Protein AF-A0A6J2Y2T0-F1 (afdb_monomer_lite)

Radius of gyration: 27.11 Å; chains: 1; bounding box: 56×41×99 Å

InterPro domains:
  IPR018499 Tetraspanin/Peripherin [PF00335] (23-159)

Organism: Sitophilus oryzae (NCBI:txid7048)

Sequence (160 aa):
MAGKGDGEGEGSIMKLENQIAVIKYLILFTNVIAWIIGAAVFSLCLWLRFETGYQEILTILSANQFYIGIYVLLVSSLVIMVVAFLGCISALQENSVVLLAFIGTQLFCFVILLAGSAVLLDNSARDSKFQPVVRESMRQLIMNAQYDDYKYNLQLIQEG

Foldseek 3Di:
DDDDPPVVVVVVVVVVVVVLLVVLVVLLVVLVVQLVVLVVQLVVLVVCVPPPVNVVVCVLLVPPVVVVVSVVSNVVSVVSNVLSVLSNVLSVDPDVVSVVVSVVVVVVVVVVVVVVVVVVVVCCVVPVVPVVVVVVSVVSSVVSVVVVVVVVVVVVVVVD

pLDDT: mean 75.89, std 12.57, range [44.72, 95.25]

Secondary structure (DSSP, 8-state):
----SHHHHHHHHHHHHHHHHHHHHHHHHHHHHHHHHHHHHHHHHHHHHH-HHHHHHHHHTT-HHHHHHHHHHHHHHHHHHHHHHHHHHHHH---HHHHHHHHHHHHHHHHHHHHHHHHHHHHHHHSTTHHHHHHHHHHHHHHHHHHHHHHHHHHHHH--

Structure (mmCIF, N/CA/C/O backbone):
data_AF-A0A6J2Y2T0-F1
#
_entry.id   AF-A0A6J2Y2T0-F1
#
loop_
_atom_site.group_PDB
_atom_site.id
_atom_site.type_symbol
_atom_site.label_atom_id
_atom_site.label_alt_id
_atom_site.label_comp_id
_atom_site.label_asym_id
_atom_site.label_entity_id
_atom_site.label_seq_id
_atom_site.pdbx_PDB_ins_code
_atom_site.Cartn_x
_atom_site.Cartn_y
_atom_site.Cartn_z
_atom_site.occupancy
_atom_site.B_iso_or_equiv
_atom_site.auth_seq_id
_atom_site.auth_comp_id
_atom_site.auth_asym_id
_atom_site.auth_atom_id
_atom_site.pdbx_PDB_model_num
ATOM 1 N N . MET A 1 1 ? -21.788 4.095 57.413 1.00 44.72 1 MET A N 1
ATOM 2 C CA . MET A 1 1 ? -20.543 4.017 56.621 1.00 44.72 1 MET A CA 1
ATOM 3 C C . MET A 1 1 ? -20.901 3.422 55.267 1.00 44.72 1 MET A C 1
ATOM 5 O O . MET A 1 1 ? -20.944 2.210 55.143 1.00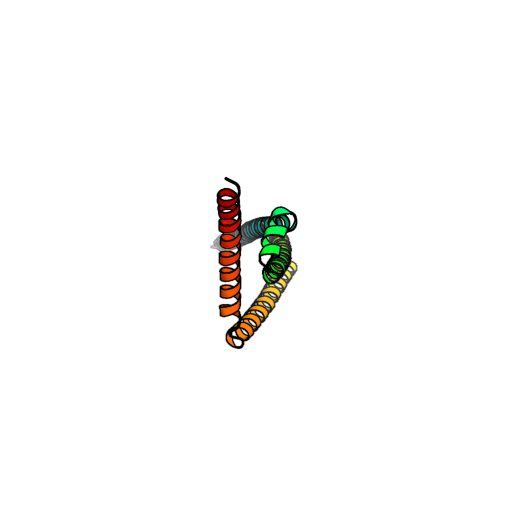 44.72 1 MET A O 1
ATOM 9 N N . ALA A 1 2 ? -21.288 4.242 54.296 1.00 54.41 2 ALA A N 1
ATOM 10 C CA . ALA A 1 2 ? -21.613 3.791 52.943 1.00 54.41 2 ALA A CA 1
ATOM 11 C C . ALA A 1 2 ? -21.474 4.999 52.012 1.00 54.41 2 ALA A C 1
ATOM 13 O O . ALA A 1 2 ? -22.019 6.052 52.327 1.00 54.41 2 ALA A O 1
ATOM 14 N N . GLY A 1 3 ? -20.694 4.866 50.939 1.00 50.81 3 GLY A N 1
ATOM 15 C CA . GLY A 1 3 ? -20.472 5.951 49.972 1.00 50.81 3 GLY A CA 1
ATOM 16 C C . GLY A 1 3 ? -19.066 6.018 49.372 1.00 50.81 3 GLY A C 1
ATOM 17 O O . GLY A 1 3 ? -18.596 7.107 49.069 1.00 50.81 3 GLY A O 1
ATOM 18 N N . LYS A 1 4 ? -18.354 4.889 49.240 1.00 50.09 4 LYS A N 1
ATOM 19 C CA . LYS A 1 4 ? -16.996 4.851 48.661 1.00 50.09 4 LYS A CA 1
ATOM 20 C C . LYS A 1 4 ? -16.844 3.806 47.544 1.00 50.09 4 LYS A C 1
ATOM 22 O O . LYS A 1 4 ? -15.773 3.243 47.388 1.00 50.09 4 LYS A O 1
ATOM 27 N N . GLY A 1 5 ? -17.929 3.528 46.814 1.00 55.50 5 GLY A N 1
ATOM 28 C CA . GLY A 1 5 ? -17.953 2.547 45.717 1.00 55.50 5 GLY A CA 1
ATOM 29 C C . GLY A 1 5 ? -18.185 3.139 44.322 1.00 55.50 5 GLY A C 1
ATOM 30 O O . GLY A 1 5 ? -17.671 2.596 43.353 1.00 55.50 5 GLY A O 1
ATOM 31 N N . ASP A 1 6 ? -18.888 4.271 44.207 1.00 58.78 6 ASP A N 1
ATOM 32 C CA . ASP A 1 6 ? -19.361 4.740 42.892 1.00 58.78 6 ASP A CA 1
ATOM 33 C C . ASP A 1 6 ? -18.304 5.533 42.094 1.00 58.78 6 ASP A C 1
ATOM 35 O O . ASP A 1 6 ? -18.314 5.516 40.867 1.00 58.78 6 ASP A O 1
ATOM 39 N N . GLY A 1 7 ? -17.320 6.150 42.763 1.00 61.03 7 GLY A N 1
ATOM 40 C CA . GLY A 1 7 ? -16.302 6.985 42.101 1.00 61.03 7 GLY A CA 1
ATOM 41 C C . GLY A 1 7 ? -15.131 6.233 41.446 1.00 61.03 7 GLY A C 1
ATOM 42 O O . GLY A 1 7 ? -14.515 6.755 40.518 1.00 61.03 7 GLY A O 1
ATOM 43 N N . GLU A 1 8 ? -14.803 5.013 41.891 1.00 65.06 8 GLU A N 1
ATOM 44 C CA . GLU A 1 8 ? -13.732 4.211 41.265 1.00 65.06 8 GLU A CA 1
ATOM 45 C C . GLU A 1 8 ? -14.190 3.566 39.947 1.00 65.06 8 GLU A C 1
ATOM 47 O O . GLU A 1 8 ? -13.411 3.485 38.993 1.00 65.06 8 GLU A O 1
ATOM 52 N N . GLY A 1 9 ? -15.464 3.165 39.863 1.00 64.25 9 GLY A N 1
ATOM 53 C CA . GLY A 1 9 ? -16.059 2.613 38.644 1.00 64.25 9 GLY A CA 1
ATOM 54 C C . GLY A 1 9 ? -16.134 3.644 37.518 1.00 64.25 9 GLY A C 1
ATOM 55 O O . GLY A 1 9 ? -15.680 3.375 36.406 1.00 64.25 9 GLY A O 1
ATOM 56 N N . GLU A 1 10 ? -16.604 4.854 37.820 1.00 72.00 10 GLU A N 1
ATOM 57 C CA . GLU A 1 10 ? -16.743 5.950 36.851 1.00 72.00 10 GLU A CA 1
ATOM 58 C C . GLU A 1 10 ? -15.388 6.392 36.267 1.00 72.00 10 GLU A C 1
ATOM 60 O O . GLU A 1 10 ? -15.241 6.543 35.053 1.00 72.00 10 GLU A O 1
ATOM 65 N N . GLY A 1 11 ? -14.354 6.496 37.114 1.00 75.38 11 GLY A N 1
ATOM 66 C CA . GLY A 1 11 ? -12.994 6.829 36.676 1.00 75.38 11 GLY A CA 1
ATOM 67 C C . GLY A 1 11 ? -12.366 5.765 35.767 1.00 75.38 11 GLY A C 1
ATOM 68 O O . GLY A 1 11 ? -11.598 6.095 34.860 1.00 75.38 11 GLY A O 1
ATOM 69 N N . SER A 1 12 ? -12.703 4.488 35.967 1.00 78.88 12 SER A N 1
ATOM 70 C CA . SER A 1 12 ? -12.218 3.392 35.119 1.00 78.88 12 SER A CA 1
ATOM 71 C C . SER A 1 12 ? -12.880 3.375 33.735 1.00 78.88 12 SER A C 1
ATOM 73 O O . SER A 1 12 ? -12.183 3.190 32.735 1.00 78.88 12 SER A O 1
ATOM 75 N N . ILE A 1 13 ? -14.187 3.658 33.660 1.00 81.25 13 ILE A N 1
ATOM 76 C CA . ILE A 1 13 ? -14.950 3.744 32.405 1.00 81.25 13 ILE A CA 1
ATOM 77 C C . ILE A 1 13 ? -14.454 4.915 31.555 1.00 81.25 13 ILE A C 1
ATOM 79 O O . ILE A 1 13 ? -14.119 4.730 30.387 1.00 81.25 13 ILE A O 1
ATOM 83 N N . MET A 1 14 ? -14.276 6.087 32.163 1.00 78.81 14 MET A N 1
ATOM 84 C CA . MET A 1 14 ? -13.782 7.279 31.467 1.00 78.81 14 MET A CA 1
ATOM 85 C C . MET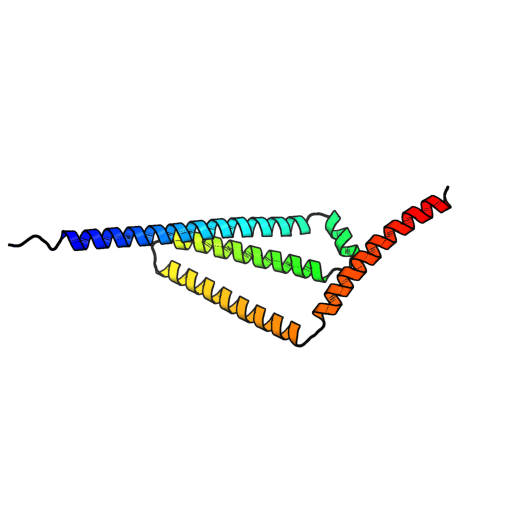 A 1 14 ? -12.359 7.075 30.912 1.00 78.81 14 MET A C 1
ATOM 87 O O . MET A 1 14 ? -12.002 7.559 29.835 1.00 78.81 14 MET A O 1
ATOM 91 N N . LYS A 1 15 ? -11.532 6.295 31.624 1.00 81.31 15 LYS A N 1
ATOM 92 C CA . LYS A 1 15 ? -10.196 5.903 31.160 1.00 81.31 15 LYS A CA 1
ATOM 93 C C . LYS A 1 15 ? -10.275 4.949 29.964 1.00 81.31 15 LYS A C 1
ATOM 95 O O . LYS A 1 15 ? -9.510 5.128 29.022 1.00 81.31 15 LYS A O 1
ATOM 100 N N . LEU A 1 16 ? -11.192 3.978 29.976 1.00 83.31 16 LEU A N 1
ATOM 101 C CA . LEU A 1 16 ? -11.431 3.048 28.862 1.00 83.31 16 LEU A CA 1
ATOM 102 C C . LEU A 1 16 ? -11.894 3.776 27.592 1.00 83.31 16 LEU A C 1
ATOM 104 O O . LEU A 1 16 ? -11.337 3.538 26.521 1.00 83.31 16 LEU A O 1
ATOM 108 N N . GLU A 1 17 ? -12.844 4.702 27.706 1.00 83.56 17 GLU A N 1
ATOM 109 C CA . GLU A 1 17 ? -13.351 5.489 26.573 1.00 83.56 17 GLU A CA 1
ATOM 110 C C . GLU A 1 17 ? -12.245 6.319 25.913 1.00 83.56 17 GLU A C 1
ATOM 112 O O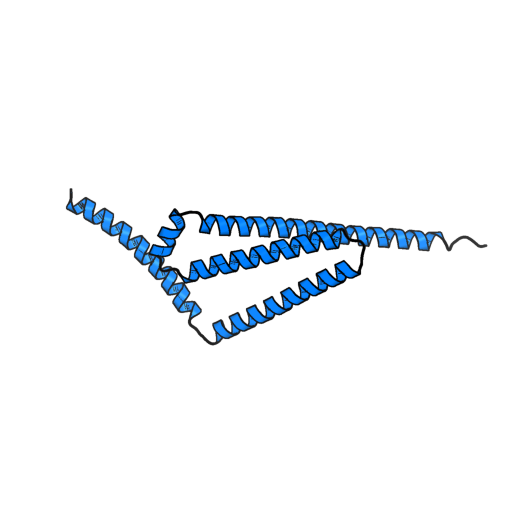 . GLU A 1 17 ? -12.100 6.308 24.688 1.00 83.56 17 GLU A O 1
ATOM 117 N N . ASN A 1 18 ? -11.399 6.966 26.719 1.00 84.06 18 ASN A N 1
ATOM 118 C CA . ASN A 1 18 ? -10.270 7.739 26.209 1.00 84.06 18 ASN A CA 1
ATOM 119 C C . ASN A 1 18 ? -9.235 6.849 25.492 1.00 84.06 18 ASN A C 1
ATOM 121 O O . ASN A 1 18 ? -8.735 7.206 24.428 1.00 84.06 18 ASN A O 1
ATOM 125 N N . GLN A 1 19 ? -8.939 5.657 26.025 1.00 86.94 19 GLN A N 1
ATOM 126 C CA . GLN A 1 19 ? -8.032 4.708 25.360 1.00 86.94 19 GLN A CA 1
ATOM 127 C C . GLN A 1 19 ? -8.577 4.258 23.997 1.00 86.94 19 GLN A C 1
ATOM 129 O O . GLN A 1 19 ? -7.839 4.220 23.012 1.00 86.94 19 GLN A O 1
ATOM 134 N N . ILE A 1 20 ? -9.878 3.970 23.915 1.00 84.44 20 ILE A N 1
ATOM 135 C CA . ILE A 1 20 ? -10.536 3.579 22.664 1.00 84.44 20 ILE A CA 1
ATOM 136 C C . ILE A 1 20 ? -10.509 4.734 21.654 1.00 84.44 20 ILE A C 1
ATOM 138 O O . ILE A 1 20 ? -10.233 4.508 20.475 1.00 84.44 20 ILE A O 1
ATOM 142 N N . ALA A 1 21 ? -10.741 5.971 22.100 1.00 82.75 21 ALA A N 1
ATOM 143 C CA . ALA A 1 21 ? -10.686 7.154 21.244 1.00 82.75 21 ALA A CA 1
ATOM 144 C C . ALA A 1 21 ? -9.288 7.371 20.640 1.00 82.75 21 ALA A C 1
ATOM 146 O O . ALA A 1 21 ? -9.172 7.609 19.436 1.00 82.75 21 ALA A O 1
ATOM 147 N N . VAL A 1 22 ? -8.225 7.212 21.438 1.00 86.31 22 VAL A N 1
ATOM 148 C CA . VAL A 1 22 ? -6.834 7.313 20.961 1.00 86.31 22 VAL A CA 1
ATOM 149 C C . VAL A 1 22 ? -6.545 6.268 19.882 1.00 86.31 22 VAL A C 1
ATOM 151 O O . VAL A 1 22 ? -5.994 6.602 18.833 1.00 86.31 22 VAL A O 1
ATOM 154 N N . ILE A 1 23 ? -6.960 5.016 20.095 1.00 84.38 23 ILE A N 1
ATOM 155 C CA . ILE A 1 23 ? -6.762 3.934 19.120 1.00 84.38 23 ILE A CA 1
ATOM 156 C C . ILE A 1 23 ? -7.519 4.226 17.818 1.00 84.38 23 ILE A C 1
ATOM 158 O O . ILE A 1 23 ? -6.941 4.107 16.738 1.00 84.38 23 ILE A O 1
ATOM 162 N N . LYS A 1 24 ? -8.783 4.665 17.898 1.00 81.69 24 LYS A N 1
ATOM 163 C CA . LYS A 1 24 ? -9.581 5.049 16.720 1.00 81.69 24 LYS A CA 1
ATOM 164 C C . LYS A 1 24 ? -8.896 6.157 15.914 1.00 81.69 24 LYS A C 1
ATOM 166 O O . LYS A 1 24 ? -8.795 6.054 14.692 1.00 81.69 24 LYS A O 1
ATOM 171 N N . TYR A 1 25 ? -8.379 7.181 16.592 1.00 83.25 25 TYR A N 1
ATOM 172 C CA . TYR A 1 25 ? -7.713 8.308 15.939 1.00 83.25 25 TYR A CA 1
ATOM 173 C C . TYR A 1 25 ? -6.392 7.901 15.271 1.00 83.25 25 TYR A C 1
ATOM 175 O O . TYR A 1 25 ? -6.107 8.327 14.153 1.00 83.25 25 TYR A O 1
ATOM 183 N N . LEU A 1 26 ? -5.614 7.019 15.908 1.00 87.06 26 LEU A N 1
ATOM 184 C CA . LEU A 1 26 ? -4.395 6.453 15.323 1.00 87.06 26 LEU A CA 1
ATOM 185 C C . LEU A 1 26 ? -4.688 5.620 14.066 1.00 87.06 26 LEU A C 1
ATOM 187 O O . LEU A 1 26 ? -3.982 5.750 13.063 1.00 87.06 26 LEU A O 1
ATOM 191 N N . ILE A 1 27 ? -5.740 4.797 14.090 1.00 84.44 27 ILE A N 1
ATOM 192 C CA . ILE A 1 27 ? -6.158 3.993 12.930 1.00 84.44 27 ILE A CA 1
ATOM 193 C C . ILE A 1 27 ? -6.615 4.901 11.783 1.00 84.44 27 ILE A C 1
ATOM 195 O O . ILE A 1 27 ? -6.237 4.679 10.634 1.00 84.44 27 ILE A O 1
ATOM 199 N N . LEU A 1 28 ? -7.386 5.949 12.081 1.00 86.50 28 LEU A N 1
ATOM 200 C CA . LEU A 1 28 ? -7.822 6.919 11.077 1.00 86.50 28 LEU A CA 1
ATOM 201 C C . LEU A 1 28 ? -6.624 7.639 10.445 1.00 86.50 28 LEU A C 1
ATOM 203 O O . LEU A 1 28 ? -6.505 7.691 9.224 1.00 86.50 28 LEU A O 1
ATOM 207 N N . PHE A 1 29 ? -5.710 8.153 11.268 1.00 89.31 29 PHE A N 1
ATOM 208 C CA . PHE A 1 29 ? -4.543 8.897 10.801 1.00 89.31 29 PHE A CA 1
ATOM 209 C C . PHE A 1 29 ? -3.622 8.047 9.916 1.00 89.31 29 PHE A C 1
ATOM 211 O O . PHE A 1 29 ? -3.216 8.478 8.837 1.00 89.31 29 PHE A O 1
ATOM 218 N N . THR A 1 30 ? -3.329 6.816 10.336 1.00 87.69 30 THR A N 1
ATOM 219 C CA . THR A 1 30 ? -2.474 5.905 9.563 1.00 87.69 30 THR A CA 1
ATOM 220 C C . THR A 1 30 ? -3.122 5.481 8.243 1.00 87.69 30 THR A C 1
ATOM 222 O O . THR A 1 30 ? -2.439 5.475 7.218 1.00 87.69 30 THR A O 1
ATOM 225 N N . ASN A 1 31 ? -4.435 5.218 8.217 1.00 89.19 31 ASN A N 1
ATOM 226 C CA . ASN A 1 31 ? -5.155 4.905 6.977 1.00 89.19 31 ASN A CA 1
ATOM 227 C C . ASN A 1 31 ? -5.228 6.096 6.013 1.00 89.19 31 ASN A C 1
ATOM 229 O O . ASN A 1 31 ? -5.062 5.906 4.810 1.00 89.19 31 ASN A O 1
ATOM 233 N N . VAL A 1 32 ? -5.404 7.326 6.507 1.00 90.38 32 VAL A N 1
ATOM 234 C CA . VAL A 1 32 ? -5.364 8.531 5.658 1.00 90.38 32 VAL A CA 1
ATOM 235 C C . VAL A 1 32 ? -3.988 8.695 5.010 1.00 90.38 32 VAL A C 1
ATOM 237 O O . VAL A 1 32 ? -3.903 8.949 3.810 1.00 90.38 32 VAL A O 1
ATOM 240 N N . ILE A 1 33 ? -2.904 8.497 5.764 1.00 93.31 33 ILE A N 1
ATOM 241 C CA . ILE A 1 33 ? -1.545 8.542 5.205 1.00 93.31 33 ILE A CA 1
ATOM 242 C C . ILE A 1 33 ? -1.357 7.451 4.150 1.00 93.31 33 ILE A C 1
ATOM 244 O O . ILE A 1 33 ? -0.861 7.734 3.060 1.00 93.31 33 ILE A O 1
ATOM 248 N N . ALA A 1 34 ? -1.775 6.218 4.445 1.00 90.00 34 ALA A N 1
ATOM 249 C CA . ALA A 1 34 ? -1.684 5.109 3.499 1.00 90.00 34 ALA A CA 1
ATOM 250 C C . ALA A 1 34 ? -2.458 5.400 2.204 1.00 90.00 34 ALA A C 1
ATOM 252 O O . ALA A 1 34 ? -1.967 5.110 1.113 1.00 90.00 34 ALA A O 1
ATOM 253 N N . TRP A 1 35 ? -3.629 6.032 2.312 1.00 92.62 35 TRP A N 1
ATOM 254 C CA . TRP A 1 35 ? -4.416 6.467 1.165 1.00 92.62 35 TRP A CA 1
ATOM 255 C C . TRP A 1 35 ? -3.676 7.512 0.318 1.00 92.62 35 TRP A C 1
ATOM 257 O O . TRP A 1 35 ? -3.590 7.349 -0.897 1.00 92.62 35 TRP A O 1
ATOM 267 N N . ILE A 1 36 ? -3.075 8.534 0.944 1.00 94.31 36 ILE A N 1
ATOM 268 C CA . ILE A 1 36 ? -2.289 9.566 0.242 1.00 94.31 36 ILE A CA 1
ATOM 269 C C . ILE A 1 36 ? -1.090 8.940 -0.478 1.00 94.31 36 ILE A C 1
ATOM 271 O O . ILE A 1 36 ? -0.835 9.257 -1.639 1.00 94.31 36 ILE A O 1
ATOM 275 N N . ILE A 1 37 ? -0.370 8.030 0.183 1.00 93.94 37 ILE A N 1
ATOM 276 C CA . ILE A 1 37 ? 0.764 7.320 -0.421 1.00 93.94 37 ILE A CA 1
ATOM 277 C C . ILE A 1 37 ? 0.289 6.486 -1.616 1.00 93.94 37 ILE A C 1
ATOM 279 O O . ILE A 1 37 ? 0.882 6.568 -2.689 1.00 93.94 37 ILE A O 1
ATOM 283 N N . GLY A 1 38 ? -0.802 5.729 -1.467 1.00 92.94 38 GLY A N 1
ATOM 284 C CA . GLY A 1 38 ? -1.388 4.947 -2.557 1.00 92.94 38 GLY A CA 1
ATOM 285 C C . GLY A 1 38 ? -1.796 5.818 -3.748 1.00 92.94 38 GLY A C 1
ATOM 286 O O . GLY A 1 38 ? -1.488 5.477 -4.888 1.00 92.94 38 GLY A O 1
ATOM 287 N N . ALA A 1 39 ? -2.407 6.976 -3.491 1.00 94.69 39 ALA A N 1
ATOM 288 C CA . ALA A 1 39 ? -2.786 7.940 -4.521 1.00 94.69 39 ALA A CA 1
ATOM 289 C C . ALA A 1 39 ? -1.571 8.555 -5.227 1.00 94.69 39 ALA A C 1
ATOM 291 O O . ALA A 1 39 ? -1.590 8.718 -6.449 1.00 94.69 39 ALA A O 1
ATOM 292 N N . ALA A 1 40 ? -0.498 8.851 -4.489 1.00 95.25 40 ALA A N 1
ATOM 293 C CA . ALA A 1 40 ? 0.750 9.340 -5.062 1.00 95.25 40 ALA A CA 1
ATOM 294 C C . ALA A 1 40 ? 1.381 8.293 -5.990 1.00 95.25 40 ALA A C 1
ATOM 296 O O . ALA A 1 40 ? 1.690 8.606 -7.138 1.00 95.25 40 ALA A O 1
ATOM 297 N N . VAL A 1 41 ? 1.504 7.038 -5.542 1.00 93.00 41 VAL A N 1
ATOM 298 C CA . VAL A 1 41 ? 2.053 5.946 -6.366 1.00 93.00 41 VAL A CA 1
ATOM 299 C C . VAL A 1 41 ? 1.176 5.688 -7.589 1.00 93.00 41 VAL A C 1
ATOM 301 O O . VAL A 1 41 ? 1.693 5.602 -8.699 1.00 93.00 41 VAL A O 1
ATOM 304 N N . PHE A 1 42 ? -0.147 5.645 -7.425 1.00 93.25 42 PHE A N 1
ATOM 305 C CA . PHE A 1 42 ? -1.079 5.485 -8.541 1.00 93.25 42 PHE A CA 1
ATOM 306 C C . PHE A 1 42 ? -0.932 6.609 -9.575 1.00 93.25 42 PHE A C 1
ATOM 308 O O . PHE A 1 42 ? -0.854 6.343 -10.774 1.00 93.25 42 PHE A O 1
ATOM 315 N N . SER A 1 43 ? -0.814 7.857 -9.115 1.00 93.06 43 SER A N 1
ATOM 316 C CA . SER A 1 43 ? -0.591 9.018 -9.983 1.00 93.06 43 SER A CA 1
ATOM 317 C C . SER A 1 43 ? 0.753 8.942 -10.710 1.00 93.06 43 SER A C 1
ATOM 319 O O . SER A 1 43 ? 0.808 9.236 -11.900 1.00 93.06 43 SER A O 1
ATOM 321 N N . LEU A 1 44 ? 1.820 8.486 -10.044 1.00 90.69 44 LEU A N 1
ATOM 322 C CA . LEU A 1 44 ? 3.127 8.259 -10.673 1.00 90.69 44 LEU A CA 1
ATOM 323 C C . LEU A 1 44 ? 3.067 7.150 -11.733 1.00 90.69 44 LEU A C 1
ATOM 325 O O . LEU A 1 44 ? 3.629 7.306 -12.814 1.00 90.69 44 LEU A O 1
ATOM 329 N N . CYS A 1 45 ? 2.355 6.051 -11.469 1.00 88.50 45 CYS A N 1
ATOM 330 C CA . CYS A 1 45 ? 2.156 4.980 -12.449 1.00 88.50 45 CYS A CA 1
ATOM 331 C C . CYS A 1 45 ? 1.356 5.458 -13.668 1.00 88.50 45 CYS A C 1
ATOM 333 O O . CYS A 1 45 ? 1.680 5.085 -14.796 1.00 88.50 45 CYS A O 1
ATOM 335 N N . LEU A 1 46 ? 0.337 6.299 -13.460 1.00 89.38 46 LEU A N 1
ATOM 336 C CA . LEU A 1 46 ? -0.395 6.936 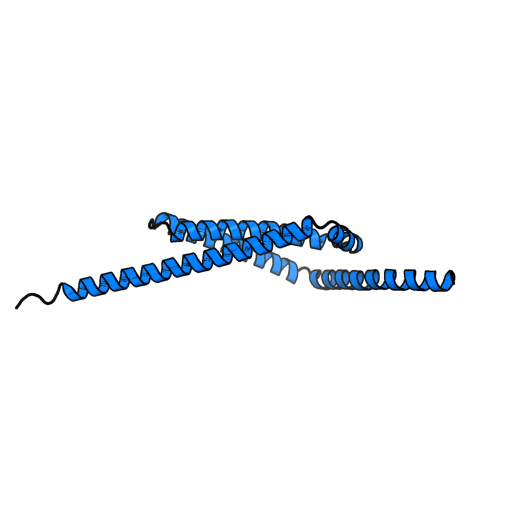-14.555 1.00 89.38 46 LEU A CA 1
ATOM 337 C C . LEU A 1 46 ? 0.494 7.909 -15.331 1.00 89.38 46 LEU A C 1
ATOM 339 O O . LEU A 1 46 ? 0.499 7.860 -16.558 1.00 89.38 46 LEU A O 1
ATOM 343 N N . TRP A 1 47 ? 1.282 8.738 -14.644 1.00 87.25 47 TRP A N 1
ATOM 344 C CA . TRP A 1 47 ? 2.228 9.655 -15.281 1.00 87.25 47 TRP A CA 1
ATOM 345 C C . TRP A 1 47 ? 3.201 8.903 -16.194 1.00 87.25 47 TRP A C 1
ATOM 347 O O . TRP A 1 47 ? 3.305 9.215 -17.378 1.00 87.25 47 TRP A O 1
ATOM 357 N N . LEU A 1 48 ? 3.821 7.832 -15.687 1.00 81.69 48 LEU A N 1
ATOM 358 C CA . LEU A 1 48 ? 4.700 6.947 -16.462 1.00 81.69 48 LEU A CA 1
ATOM 359 C C . LEU A 1 48 ? 3.999 6.320 -17.677 1.00 81.69 48 LEU A C 1
ATOM 361 O O . LEU A 1 48 ? 4.647 6.006 -18.673 1.00 81.69 48 LEU A O 1
ATOM 365 N N . ARG A 1 49 ? 2.677 6.118 -17.615 1.00 79.19 49 ARG A N 1
ATOM 366 C CA . ARG A 1 49 ? 1.900 5.561 -18.727 1.00 79.19 49 ARG A CA 1
ATOM 367 C C . ARG A 1 49 ? 1.567 6.599 -19.797 1.00 79.19 49 ARG A C 1
ATOM 369 O O . ARG A 1 49 ? 1.534 6.224 -20.974 1.00 79.19 49 ARG A O 1
ATOM 376 N N . PHE A 1 50 ? 1.270 7.833 -19.394 1.00 78.06 50 PHE A N 1
ATOM 377 C CA . PHE A 1 50 ? 0.844 8.917 -20.283 1.00 78.06 50 PHE A CA 1
ATOM 378 C C . PHE A 1 50 ? 2.007 9.670 -20.927 1.00 78.06 50 PHE A C 1
ATOM 380 O O . PHE A 1 50 ? 1.837 10.189 -22.029 1.00 78.06 50 PHE A O 1
ATOM 387 N N . GLU A 1 51 ? 3.179 9.699 -20.292 1.00 77.69 51 GLU A N 1
ATOM 388 C CA . GLU A 1 51 ? 4.350 10.378 -20.839 1.00 77.69 51 GLU A CA 1
ATOM 389 C C . GLU A 1 51 ? 4.876 9.626 -22.076 1.00 77.69 51 GLU A C 1
ATOM 391 O O . GLU A 1 51 ? 5.484 8.554 -21.993 1.00 77.69 51 GLU A O 1
ATOM 396 N N . THR A 1 52 ? 4.614 10.189 -23.254 1.00 60.72 52 THR A N 1
ATOM 397 C CA . THR A 1 52 ? 4.948 9.597 -24.561 1.00 60.72 52 THR A CA 1
ATOM 398 C C . THR A 1 52 ? 6.456 9.413 -24.756 1.00 60.72 52 THR A C 1
ATOM 400 O O . THR A 1 52 ? 6.865 8.414 -25.342 1.00 60.72 52 THR A O 1
ATOM 403 N N . GLY A 1 53 ? 7.285 10.283 -24.167 1.00 60.94 53 GLY A N 1
ATOM 404 C CA . GLY A 1 53 ? 8.749 10.159 -24.197 1.00 60.94 53 GLY A CA 1
ATOM 405 C C . GLY A 1 53 ? 9.307 8.948 -23.431 1.00 60.94 53 GLY A C 1
ATOM 406 O O . GLY A 1 53 ? 10.350 8.415 -23.800 1.00 60.94 53 GLY A O 1
ATOM 407 N N . TYR A 1 54 ? 8.604 8.440 -22.409 1.00 58.12 54 TYR A N 1
ATOM 408 C CA . TYR A 1 54 ? 9.024 7.220 -21.698 1.00 58.12 54 TYR A CA 1
ATOM 409 C C . TYR A 1 54 ? 8.668 5.946 -22.467 1.00 58.12 54 TYR A C 1
ATOM 411 O O . TYR A 1 54 ? 9.366 4.942 -22.343 1.00 58.12 54 TYR A O 1
ATOM 419 N N . GLN A 1 55 ? 7.606 5.976 -23.277 1.00 55.50 55 GLN A N 1
ATOM 420 C CA . GLN A 1 55 ? 7.217 4.843 -24.123 1.00 55.50 55 GLN A CA 1
ATOM 421 C C . GLN A 1 55 ? 8.315 4.528 -25.144 1.00 55.50 55 GLN A C 1
ATOM 423 O O . GLN A 1 55 ? 8.619 3.362 -25.379 1.00 55.50 55 GLN A O 1
ATOM 428 N N . GLU A 1 56 ? 8.938 5.558 -25.715 1.00 55.97 56 GLU A N 1
ATOM 429 C CA . GLU A 1 56 ? 9.994 5.412 -26.716 1.00 55.97 56 GLU A CA 1
ATOM 430 C C . GLU A 1 56 ? 11.262 4.814 -26.090 1.00 55.97 56 GLU A C 1
ATOM 432 O O . GLU A 1 56 ? 11.743 3.779 -26.546 1.00 55.97 56 GLU A O 1
ATOM 437 N N . ILE A 1 57 ? 11.703 5.349 -24.945 1.00 57.53 57 ILE A N 1
ATOM 438 C CA . ILE A 1 57 ? 12.839 4.827 -24.164 1.00 57.53 57 ILE A CA 1
ATOM 439 C C . ILE A 1 57 ? 12.618 3.371 -23.725 1.00 57.53 57 ILE A C 1
ATOM 441 O O . ILE A 1 57 ? 13.539 2.562 -23.809 1.00 57.53 57 ILE A O 1
ATOM 445 N N . LEU A 1 58 ? 11.408 2.998 -23.295 1.00 58.31 58 LEU A N 1
ATOM 446 C CA . LEU A 1 58 ? 11.081 1.625 -22.881 1.00 58.31 58 LEU A CA 1
ATOM 447 C C . LEU A 1 58 ? 10.949 0.649 -24.060 1.00 58.31 58 LEU A C 1
ATOM 449 O O . LEU A 1 58 ? 11.257 -0.538 -23.913 1.00 58.31 58 LEU A O 1
ATOM 453 N N . THR A 1 59 ? 10.526 1.142 -25.226 1.00 55.69 59 THR A N 1
ATOM 454 C CA . THR A 1 59 ? 10.431 0.359 -26.469 1.00 55.69 59 THR A CA 1
ATOM 455 C C . THR A 1 59 ? 11.818 0.074 -27.041 1.00 55.69 59 THR A C 1
ATOM 457 O O . THR A 1 59 ? 12.108 -1.070 -27.391 1.00 55.69 59 THR A O 1
ATOM 460 N N . ILE A 1 60 ? 12.710 1.071 -27.033 1.00 54.28 60 ILE A N 1
ATOM 461 C CA . ILE A 1 60 ? 14.135 0.944 -27.391 1.00 54.28 60 ILE A CA 1
ATOM 462 C C . ILE A 1 60 ? 14.842 -0.085 -26.487 1.00 54.28 60 ILE A C 1
ATOM 464 O O . ILE A 1 60 ? 15.808 -0.732 -26.883 1.00 54.28 60 ILE A O 1
ATOM 468 N N . LEU A 1 61 ? 14.316 -0.296 -25.282 1.00 55.34 61 LEU A N 1
ATOM 469 C CA . LEU A 1 61 ? 14.842 -1.223 -24.291 1.00 55.34 61 LEU A CA 1
ATOM 470 C C . LEU A 1 61 ? 14.361 -2.662 -24.388 1.00 55.34 61 LEU A C 1
ATOM 472 O O . LEU A 1 61 ? 14.834 -3.504 -23.626 1.00 55.34 61 LEU A O 1
ATOM 476 N N . SER A 1 62 ? 13.392 -2.953 -25.260 1.00 55.47 62 SER A N 1
ATOM 477 C CA . SER A 1 62 ? 12.688 -4.244 -25.304 1.00 55.47 62 SER A CA 1
ATOM 478 C C . SER A 1 62 ? 12.141 -4.697 -23.935 1.00 55.47 62 SER A C 1
ATOM 480 O O . SER A 1 62 ? 11.930 -5.882 -23.670 1.00 55.47 62 SER A O 1
ATOM 482 N N . ALA A 1 63 ? 11.863 -3.741 -23.042 1.00 59.50 63 ALA A N 1
ATOM 483 C CA . ALA A 1 63 ? 11.495 -3.992 -21.655 1.00 59.50 63 ALA A CA 1
ATOM 484 C C . ALA A 1 63 ? 9.991 -4.272 -21.504 1.00 59.50 63 ALA A C 1
ATOM 486 O O . ALA A 1 63 ? 9.292 -3.639 -20.714 1.00 59.50 63 ALA A O 1
ATOM 487 N N . ASN A 1 64 ? 9.475 -5.270 -22.224 1.00 60.66 64 ASN A N 1
ATOM 488 C CA . ASN A 1 64 ? 8.078 -5.707 -22.100 1.00 60.66 64 ASN A CA 1
ATOM 489 C C . ASN A 1 64 ? 7.735 -6.130 -20.649 1.00 60.66 64 ASN A C 1
ATOM 491 O O . ASN A 1 64 ? 6.617 -5.958 -20.168 1.00 60.66 64 ASN A O 1
ATOM 495 N N . GLN A 1 65 ? 8.740 -6.607 -19.907 1.00 62.53 65 GLN A N 1
ATOM 496 C CA . GLN A 1 65 ? 8.645 -6.919 -18.475 1.00 62.53 65 GLN A CA 1
ATOM 497 C C . GLN A 1 65 ? 8.391 -5.675 -17.602 1.00 62.53 65 GLN A C 1
ATOM 499 O O . GLN A 1 65 ? 7.734 -5.772 -16.567 1.00 62.53 65 GLN A O 1
ATOM 504 N N . PHE A 1 66 ? 8.856 -4.497 -18.024 1.00 68.88 66 PHE A N 1
ATOM 505 C CA . PHE A 1 66 ? 8.652 -3.246 -17.294 1.00 68.88 66 PHE A CA 1
ATOM 506 C C . PHE A 1 66 ? 7.201 -2.764 -17.391 1.00 68.88 66 PHE A C 1
ATOM 508 O O . PHE A 1 66 ? 6.626 -2.347 -16.387 1.00 68.88 66 PHE A O 1
ATOM 515 N N . TYR A 1 67 ? 6.564 -2.918 -18.558 1.00 73.06 67 TYR A N 1
ATOM 516 C CA . TYR A 1 67 ? 5.131 -2.644 -18.715 1.00 73.06 67 TYR A CA 1
ATOM 517 C C . TYR A 1 67 ? 4.282 -3.519 -17.797 1.00 73.06 67 TYR A C 1
ATOM 519 O O . TYR A 1 67 ? 3.383 -3.012 -17.128 1.00 73.06 67 TYR A O 1
ATOM 527 N N . ILE A 1 68 ? 4.598 -4.815 -17.715 1.00 80.31 68 ILE A N 1
ATOM 528 C CA . ILE A 1 68 ? 3.937 -5.743 -16.788 1.00 80.31 68 ILE A CA 1
ATOM 529 C C . ILE A 1 68 ? 4.086 -5.250 -15.342 1.00 80.31 68 ILE A C 1
ATOM 531 O O . ILE A 1 68 ? 3.097 -5.204 -14.612 1.00 80.31 68 ILE A O 1
ATOM 535 N N . GLY A 1 69 ? 5.282 -4.800 -14.952 1.00 80.69 69 GLY A N 1
ATOM 536 C CA . GLY A 1 69 ? 5.531 -4.201 -13.639 1.00 80.69 69 GLY A CA 1
ATOM 537 C C . GLY A 1 69 ? 4.662 -2.971 -13.353 1.00 80.69 69 GLY A C 1
ATOM 538 O O . GLY A 1 69 ? 4.044 -2.900 -12.292 1.00 80.69 69 GLY A O 1
ATOM 539 N N . ILE A 1 70 ? 4.546 -2.036 -14.304 1.00 84.25 70 ILE A N 1
ATOM 540 C CA . ILE A 1 70 ? 3.698 -0.838 -14.157 1.00 84.25 70 ILE A CA 1
ATOM 541 C C . ILE A 1 70 ? 2.224 -1.224 -13.985 1.00 84.25 70 ILE A C 1
ATOM 543 O O . ILE A 1 70 ? 1.559 -0.678 -13.107 1.00 84.25 70 ILE A O 1
ATOM 547 N N . TYR A 1 71 ? 1.703 -2.173 -14.771 1.00 85.56 71 TYR A N 1
ATOM 548 C CA . TYR A 1 71 ? 0.312 -2.622 -14.629 1.00 85.56 71 TYR A CA 1
ATOM 549 C C . TYR A 1 71 ? 0.050 -3.272 -13.267 1.00 85.56 71 TYR A C 1
ATOM 551 O O . TYR A 1 71 ? -0.977 -2.996 -12.646 1.00 85.56 71 TYR A O 1
ATOM 559 N N . VAL A 1 72 ? 0.984 -4.089 -12.771 1.00 87.88 72 VAL A N 1
ATOM 560 C CA . VAL A 1 72 ? 0.882 -4.695 -11.435 1.00 87.88 72 VAL A CA 1
ATOM 561 C C . VAL A 1 72 ? 0.903 -3.622 -10.346 1.00 87.88 72 VAL A C 1
ATOM 563 O O . VAL A 1 72 ? 0.083 -3.683 -9.432 1.00 87.88 72 VAL A O 1
ATOM 566 N N . LEU A 1 73 ?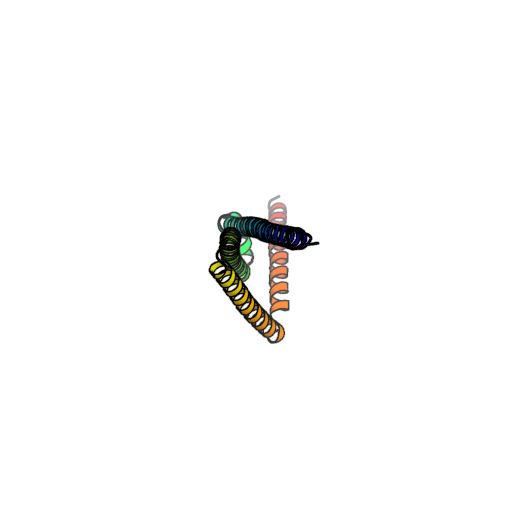 1.784 -2.620 -10.453 1.00 87.69 73 LEU A N 1
ATOM 567 C CA . LEU A 1 73 ? 1.841 -1.491 -9.518 1.00 87.69 73 LEU A CA 1
ATOM 568 C C . LEU A 1 73 ? 0.571 -0.637 -9.554 1.00 87.69 73 LEU A C 1
ATOM 570 O O . LEU A 1 73 ? 0.102 -0.191 -8.510 1.00 87.69 73 LEU A O 1
ATOM 574 N N . LEU A 1 74 ? -0.017 -0.436 -10.730 1.00 90.94 74 LEU A N 1
ATOM 575 C CA . LEU A 1 74 ? -1.248 0.332 -10.891 1.00 90.94 74 LEU A CA 1
ATOM 576 C C . LEU A 1 74 ? -2.432 -0.373 -10.217 1.00 90.94 74 LEU A C 1
ATOM 578 O O . LEU A 1 74 ? -3.164 0.251 -9.448 1.00 90.94 74 LEU A O 1
ATOM 582 N N . VAL A 1 75 ? -2.590 -1.681 -10.450 1.00 90.62 75 VAL A N 1
ATOM 583 C CA . VAL A 1 75 ? -3.648 -2.487 -9.821 1.00 90.62 75 VAL A CA 1
ATOM 584 C C . VAL A 1 75 ? -3.432 -2.595 -8.312 1.00 90.62 75 VAL A C 1
ATOM 586 O O . VAL A 1 75 ? -4.376 -2.394 -7.550 1.00 90.62 75 VAL A O 1
ATOM 589 N N . SER A 1 76 ? -2.207 -2.866 -7.854 1.00 89.69 76 SER A N 1
ATOM 590 C CA . SER A 1 76 ? -1.920 -2.986 -6.420 1.00 89.69 76 SER A CA 1
ATOM 591 C C . SER A 1 76 ? -2.142 -1.666 -5.677 1.00 89.69 76 SER A C 1
ATOM 593 O O . SER A 1 76 ? -2.771 -1.664 -4.620 1.00 89.69 76 SER A O 1
ATOM 595 N N . SER A 1 77 ? -1.725 -0.537 -6.256 1.00 91.06 77 SER A N 1
ATOM 596 C CA . SER A 1 77 ? -1.941 0.796 -5.676 1.00 91.06 77 SER A CA 1
ATOM 597 C C . SER A 1 77 ? -3.425 1.145 -5.592 1.00 91.06 77 SER A C 1
ATOM 599 O O . SER A 1 77 ? -3.873 1.693 -4.586 1.00 91.06 77 SER A O 1
ATOM 601 N N . LEU A 1 78 ? -4.215 0.772 -6.604 1.00 92.69 78 LEU A N 1
ATOM 602 C CA . LEU A 1 78 ? -5.668 0.937 -6.577 1.00 92.69 78 LEU A CA 1
ATOM 603 C C . LEU A 1 78 ? -6.316 0.124 -5.449 1.00 92.69 78 LEU A C 1
ATOM 605 O O . LEU A 1 78 ? -7.154 0.653 -4.719 1.00 92.69 78 LEU A O 1
ATOM 609 N N . VAL A 1 79 ? -5.899 -1.130 -5.261 1.00 90.50 79 VAL A N 1
ATOM 610 C CA . VAL A 1 79 ? -6.379 -1.972 -4.153 1.00 90.50 79 VAL A CA 1
ATOM 611 C C . VAL A 1 79 ? -6.034 -1.340 -2.803 1.00 90.50 79 VAL A C 1
ATOM 613 O O . VAL A 1 79 ? -6.907 -1.241 -1.943 1.00 90.50 79 VAL A O 1
ATOM 616 N N . ILE A 1 80 ? -4.803 -0.847 -2.628 1.00 89.06 80 ILE A N 1
ATOM 617 C CA . ILE A 1 80 ? -4.369 -0.170 -1.395 1.00 89.06 80 ILE A CA 1
ATOM 618 C C . ILE A 1 80 ? -5.225 1.073 -1.119 1.00 89.06 80 ILE A C 1
ATOM 620 O O . ILE A 1 80 ? -5.653 1.267 0.017 1.00 89.06 80 ILE A O 1
ATOM 624 N N . MET A 1 81 ? -5.533 1.885 -2.137 1.00 90.50 81 MET A N 1
ATOM 625 C CA . MET A 1 81 ? -6.410 3.053 -1.978 1.00 90.50 81 MET A CA 1
ATOM 626 C C . MET A 1 81 ? -7.815 2.662 -1.508 1.00 90.50 81 MET A C 1
ATOM 628 O O . MET A 1 81 ? -8.351 3.292 -0.596 1.00 90.50 81 MET A O 1
ATOM 632 N N . VAL A 1 82 ? -8.411 1.620 -2.095 1.00 88.44 82 VAL A N 1
ATOM 633 C CA . VAL A 1 82 ? -9.749 1.147 -1.703 1.00 88.44 82 VAL A CA 1
ATOM 634 C C . VAL A 1 82 ? -9.736 0.618 -0.269 1.00 88.44 82 VAL A C 1
ATOM 636 O O . VAL A 1 82 ? -10.588 0.993 0.533 1.00 88.44 82 VAL A O 1
ATOM 639 N N . VAL A 1 83 ? -8.745 -0.200 0.082 1.00 86.50 83 VAL A N 1
ATOM 640 C CA . VAL A 1 83 ? -8.586 -0.754 1.433 1.00 86.50 83 VAL A CA 1
ATOM 641 C C . VAL A 1 83 ? -8.387 0.354 2.470 1.00 86.50 83 VAL A C 1
ATOM 643 O O . VAL A 1 83 ? -9.045 0.342 3.508 1.00 86.50 83 VAL A O 1
ATOM 646 N N . ALA A 1 84 ? -7.540 1.344 2.183 1.00 88.12 84 ALA A N 1
ATOM 647 C CA . ALA A 1 84 ? -7.302 2.474 3.077 1.00 88.12 84 ALA A CA 1
ATOM 648 C C . ALA A 1 84 ? -8.569 3.323 3.277 1.00 88.12 84 ALA A C 1
ATOM 650 O O . ALA A 1 84 ? -8.880 3.718 4.400 1.00 88.12 84 ALA A O 1
ATOM 651 N N . PHE A 1 85 ? -9.354 3.538 2.216 1.00 84.62 85 PHE A N 1
ATOM 652 C CA . PHE A 1 85 ? -10.633 4.243 2.303 1.00 84.62 85 PHE A CA 1
ATOM 653 C C . PHE A 1 85 ? -11.660 3.487 3.162 1.00 84.62 85 PHE A C 1
ATOM 655 O O . PHE A 1 85 ? -12.310 4.082 4.024 1.00 84.62 85 PHE A O 1
ATOM 662 N N . LEU A 1 86 ? -11.760 2.164 2.996 1.00 84.00 86 LEU A N 1
ATOM 663 C CA . LEU A 1 86 ? -12.583 1.311 3.861 1.00 84.00 86 LEU A CA 1
ATOM 664 C C . LEU A 1 86 ? -12.095 1.341 5.317 1.00 84.00 86 LEU A C 1
ATOM 666 O O . LEU A 1 86 ? -12.912 1.341 6.239 1.00 84.00 86 LEU A O 1
ATOM 670 N N . GLY A 1 87 ? -10.783 1.437 5.539 1.00 83.69 87 GLY A N 1
ATOM 671 C CA . GLY A 1 87 ? -10.186 1.620 6.862 1.00 83.69 87 GLY A CA 1
ATOM 672 C C . GLY A 1 87 ? -10.596 2.934 7.529 1.00 83.69 87 GLY A C 1
ATOM 673 O O . GLY A 1 87 ? -10.921 2.946 8.717 1.00 83.69 87 GLY A O 1
ATOM 674 N N . CYS A 1 88 ? -10.677 4.027 6.766 1.00 83.75 88 CYS A N 1
ATOM 675 C CA . CYS A 1 88 ? -11.208 5.302 7.253 1.00 83.75 88 CYS A CA 1
ATOM 676 C C . CYS A 1 88 ? -12.696 5.198 7.630 1.00 83.75 88 CYS A C 1
ATOM 678 O O . CYS A 1 88 ? -13.083 5.659 8.702 1.00 83.75 88 CYS A O 1
ATOM 680 N N . ILE A 1 89 ? -13.525 4.547 6.803 1.00 82.00 89 ILE A N 1
ATOM 681 C CA . ILE A 1 89 ? -14.958 4.328 7.098 1.00 82.00 89 ILE A CA 1
ATOM 682 C C . ILE A 1 89 ? -15.131 3.499 8.374 1.00 82.00 89 ILE A C 1
ATOM 684 O O . ILE A 1 89 ? -15.971 3.812 9.216 1.00 82.00 89 ILE A O 1
ATOM 688 N N . SER A 1 90 ? -14.300 2.474 8.542 1.00 77.50 90 SER A N 1
ATOM 689 C CA . SER A 1 90 ? -14.338 1.578 9.700 1.00 77.50 90 SER A CA 1
ATOM 690 C C . SER A 1 90 ? -13.932 2.275 10.996 1.00 77.50 90 SER A C 1
ATOM 692 O O . SER A 1 90 ? -14.466 1.953 12.051 1.00 77.50 90 SER A O 1
ATOM 694 N N . ALA A 1 91 ? -13.016 3.247 10.929 1.00 76.19 91 ALA A N 1
ATOM 695 C CA . ALA A 1 91 ? -12.632 4.057 12.083 1.00 76.19 91 ALA A CA 1
ATOM 696 C C . ALA A 1 91 ? -13.725 5.062 12.495 1.00 76.19 91 ALA A C 1
ATOM 698 O O . ALA A 1 91 ? -13.841 5.388 13.677 1.00 76.19 91 ALA A O 1
ATOM 699 N N . LEU A 1 92 ? -14.522 5.543 11.531 1.00 71.75 92 LEU A N 1
ATOM 700 C CA . LEU A 1 92 ? -15.628 6.477 11.766 1.00 71.75 92 LEU A CA 1
ATOM 701 C C . LEU A 1 92 ? -16.920 5.780 12.216 1.00 71.75 92 LEU A C 1
ATOM 703 O O . LEU A 1 92 ? -17.733 6.395 12.902 1.00 71.75 92 LEU A O 1
ATOM 707 N N . GLN A 1 93 ? -17.129 4.513 11.848 1.00 73.38 93 GLN A N 1
ATOM 708 C CA . GLN A 1 93 ? -18.298 3.754 12.281 1.00 73.38 93 GLN A CA 1
ATOM 709 C C . GLN A 1 93 ? -18.096 3.120 13.656 1.00 73.38 93 GLN A C 1
ATOM 711 O O . GLN A 1 93 ? -17.185 2.335 13.893 1.00 73.38 93 GLN A O 1
ATOM 716 N N . GLU A 1 94 ? -19.029 3.401 14.561 1.00 67.44 94 GLU A N 1
ATOM 717 C CA . GLU A 1 94 ? -19.053 2.828 15.910 1.00 67.44 94 GLU A CA 1
ATOM 718 C C . GLU A 1 94 ? -19.575 1.378 15.945 1.00 67.44 94 GLU A C 1
ATOM 720 O O . GLU A 1 94 ? -19.546 0.715 16.980 1.00 67.44 94 GLU A O 1
ATOM 725 N N . ASN A 1 95 ? -20.035 0.859 14.800 1.00 67.81 95 ASN A N 1
ATOM 726 C CA . ASN A 1 95 ? -20.585 -0.484 14.685 1.00 67.81 95 ASN A CA 1
ATOM 727 C C . ASN A 1 95 ? -19.475 -1.544 14.569 1.00 67.81 95 ASN A C 1
ATOM 729 O O . ASN A 1 95 ? -18.757 -1.618 13.568 1.00 67.81 95 ASN A O 1
ATOM 733 N N . SER A 1 96 ? -19.399 -2.431 15.563 1.00 66.88 96 SER A N 1
ATOM 734 C CA . SER A 1 96 ? -18.430 -3.532 15.645 1.00 66.88 96 SER A CA 1
ATOM 735 C C . SER A 1 96 ? -18.466 -4.495 14.450 1.00 66.88 96 SER A C 1
ATOM 737 O O . SER A 1 96 ? -17.455 -5.127 14.149 1.00 66.88 96 SER A O 1
ATOM 739 N N . VAL A 1 97 ? -19.594 -4.598 13.736 1.00 70.62 97 VAL A N 1
ATOM 740 C CA . VAL A 1 97 ? -19.729 -5.458 12.546 1.00 70.62 97 VAL A CA 1
ATOM 741 C C . VAL A 1 97 ? -18.870 -4.954 11.383 1.00 70.62 97 VAL A C 1
ATOM 743 O O . VAL A 1 97 ? -18.269 -5.753 10.668 1.00 70.62 97 VAL A O 1
ATOM 746 N N . VAL A 1 98 ? -18.761 -3.636 11.207 1.00 67.50 98 VAL A N 1
ATOM 747 C CA . VAL A 1 98 ? -17.975 -3.045 10.111 1.00 67.50 98 VAL A CA 1
ATOM 748 C C . VAL A 1 98 ? -16.484 -3.142 10.414 1.00 67.50 98 VAL A C 1
ATOM 750 O O . VAL A 1 98 ? -15.696 -3.474 9.531 1.00 67.50 98 VAL A O 1
ATOM 753 N N . LEU A 1 99 ? -16.108 -2.968 11.683 1.00 71.62 99 LEU A N 1
ATOM 754 C CA . LEU A 1 99 ? -14.742 -3.205 12.142 1.00 71.62 99 LEU A CA 1
ATOM 755 C C . LEU A 1 99 ? -14.309 -4.661 11.897 1.00 71.62 99 LEU A C 1
ATOM 757 O O . LEU A 1 99 ? -13.208 -4.906 11.404 1.00 71.62 99 LEU A O 1
ATOM 761 N N . LEU A 1 100 ? -15.187 -5.630 12.185 1.00 75.88 100 LEU A N 1
ATOM 762 C CA . LEU A 1 100 ? -14.927 -7.048 11.928 1.00 75.88 100 LEU A CA 1
ATOM 763 C C . LEU A 1 100 ? -14.807 -7.342 10.425 1.00 75.88 100 LEU A C 1
ATOM 765 O O . LEU A 1 100 ? -13.911 -8.077 10.015 1.00 75.88 100 LEU A O 1
ATOM 769 N N . ALA A 1 101 ? -15.667 -6.744 9.597 1.00 75.19 101 ALA A N 1
ATOM 770 C CA . ALA A 1 101 ? -15.599 -6.880 8.144 1.00 75.19 101 ALA A CA 1
ATOM 771 C C . ALA A 1 101 ? -14.293 -6.300 7.572 1.00 75.19 101 ALA A C 1
ATOM 773 O O . ALA A 1 101 ? -13.679 -6.918 6.701 1.00 75.19 101 ALA A O 1
ATOM 774 N N . PHE A 1 102 ? -13.817 -5.165 8.092 1.00 76.38 102 PHE A N 1
ATOM 775 C CA . PHE A 1 102 ? -12.528 -4.585 7.713 1.00 76.38 102 PHE A CA 1
ATOM 776 C C . PHE A 1 102 ? -11.357 -5.491 8.087 1.00 76.38 102 PHE A C 1
ATOM 778 O O . PHE A 1 102 ? -10.529 -5.800 7.233 1.00 76.38 102 PHE A O 1
ATOM 785 N N . ILE A 1 103 ? -11.321 -5.986 9.327 1.00 78.44 103 ILE A N 1
ATOM 786 C CA . ILE A 1 103 ? -10.288 -6.929 9.775 1.00 78.44 103 ILE A CA 1
ATOM 787 C C . ILE A 1 103 ? -10.323 -8.203 8.922 1.00 78.44 103 ILE A C 1
ATOM 789 O O . ILE A 1 103 ? -9.275 -8.675 8.490 1.00 78.44 103 ILE A O 1
ATOM 793 N N . GLY A 1 104 ? -11.511 -8.730 8.617 1.00 83.81 104 GLY A N 1
ATOM 794 C CA . GLY A 1 104 ? -11.674 -9.898 7.752 1.00 83.81 104 GLY A CA 1
ATOM 795 C C . GLY A 1 104 ? -11.154 -9.659 6.334 1.00 83.81 104 GLY A C 1
ATOM 796 O O . GLY A 1 104 ? -10.408 -10.481 5.806 1.00 83.81 104 GLY A O 1
ATOM 797 N N . THR A 1 105 ? -11.478 -8.508 5.742 1.00 79.50 105 THR A N 1
ATOM 798 C CA . THR A 1 105 ? -11.004 -8.127 4.402 1.00 79.50 105 THR A CA 1
ATOM 799 C C . THR A 1 105 ? -9.485 -7.938 4.388 1.00 79.50 105 THR A C 1
ATOM 801 O O . THR A 1 105 ? -8.808 -8.413 3.477 1.00 79.50 105 THR A O 1
ATOM 804 N N . GLN A 1 106 ? -8.926 -7.327 5.434 1.00 81.75 106 GLN A N 1
ATOM 805 C CA . GLN A 1 106 ? -7.489 -7.111 5.569 1.00 81.75 106 GLN A CA 1
ATOM 806 C C . GLN A 1 106 ? -6.722 -8.424 5.750 1.00 81.75 106 GLN A C 1
ATOM 808 O O . GLN A 1 106 ? -5.691 -8.634 5.109 1.00 81.75 106 GLN A O 1
ATOM 813 N N . LEU A 1 107 ? -7.240 -9.338 6.574 1.00 86.12 107 LEU A N 1
ATOM 814 C CA . LEU A 1 107 ? -6.677 -10.678 6.742 1.00 86.12 107 LEU A CA 1
ATOM 815 C C . LEU A 1 107 ? -6.741 -11.475 5.440 1.00 86.12 107 LEU A C 1
ATOM 817 O O . LEU A 1 107 ? -5.774 -12.140 5.079 1.00 86.12 107 LEU A O 1
ATOM 821 N N . PHE A 1 108 ? -7.845 -11.377 4.705 1.00 87.50 108 PHE A N 1
ATOM 822 C CA . PHE A 1 108 ? -7.990 -12.042 3.417 1.00 87.50 108 PHE A CA 1
ATOM 823 C C . PHE A 1 108 ? -6.973 -11.530 2.386 1.00 87.50 108 PHE A C 1
ATOM 825 O O . PHE A 1 108 ? -6.269 -12.330 1.767 1.00 87.50 108 PHE A O 1
ATOM 832 N N . CYS A 1 109 ? -6.814 -10.207 2.260 1.00 86.50 109 CYS A N 1
ATOM 833 C CA . CYS A 1 109 ? -5.770 -9.608 1.426 1.00 86.50 109 CYS A CA 1
ATOM 834 C C . CYS A 1 109 ? -4.366 -10.051 1.853 1.00 86.50 109 CYS A C 1
ATOM 836 O O . CYS A 1 109 ? -3.539 -10.362 0.997 1.00 86.50 109 CYS A O 1
ATOM 838 N N . PHE A 1 110 ? -4.099 -10.125 3.158 1.00 88.06 110 PHE A N 1
ATOM 839 C CA . PHE A 1 110 ? -2.815 -10.582 3.680 1.00 88.06 110 PHE A CA 1
ATOM 840 C C . PHE A 1 110 ? -2.527 -12.043 3.311 1.00 88.06 110 PHE A C 1
ATOM 842 O O . PHE A 1 110 ? -1.429 -12.349 2.854 1.00 88.06 110 PHE A O 1
ATOM 849 N N . VAL A 1 111 ? -3.512 -12.938 3.428 1.00 92.44 111 VAL A N 1
ATOM 850 C CA . VAL A 1 111 ? -3.370 -14.350 3.036 1.00 92.44 111 VAL A CA 1
ATOM 851 C C . VAL A 1 111 ? -3.106 -14.484 1.538 1.00 92.44 111 VAL A C 1
ATOM 853 O O . VAL A 1 111 ? -2.204 -15.224 1.149 1.00 92.44 111 VAL A O 1
ATOM 856 N N . ILE A 1 112 ? -3.832 -13.744 0.694 1.00 89.38 112 ILE A N 1
ATOM 857 C CA . ILE A 1 112 ? -3.588 -13.736 -0.757 1.00 89.38 112 ILE A CA 1
ATOM 858 C C . ILE A 1 112 ? -2.180 -13.227 -1.063 1.00 89.38 112 ILE A C 1
ATOM 860 O O . ILE A 1 112 ? -1.476 -13.829 -1.871 1.00 89.38 112 ILE A O 1
ATOM 864 N N . LEU A 1 113 ? -1.751 -12.144 -0.413 1.00 86.25 113 LEU A N 1
ATOM 865 C CA . LEU A 1 113 ? -0.429 -11.567 -0.632 1.00 86.25 113 LEU A CA 1
ATOM 866 C C . LEU A 1 113 ? 0.683 -12.520 -0.183 1.00 86.25 113 LEU A C 1
ATOM 868 O O . LEU A 1 113 ? 1.679 -12.657 -0.891 1.00 86.25 113 LEU A O 1
ATOM 872 N N . LEU A 1 114 ? 0.513 -13.205 0.950 1.00 89.44 114 LEU A N 1
ATOM 873 C CA . LEU A 1 114 ? 1.451 -14.224 1.419 1.00 89.44 114 LEU A CA 1
ATOM 874 C C . LEU A 1 114 ? 1.512 -15.417 0.468 1.00 89.44 114 LEU A C 1
ATOM 876 O O . LEU A 1 114 ? 2.607 -15.850 0.119 1.00 89.44 114 LEU A O 1
ATOM 880 N N . ALA A 1 115 ? 0.365 -15.925 0.017 1.00 91.38 115 ALA A N 1
ATOM 881 C CA . ALA A 1 115 ? 0.310 -17.028 -0.936 1.00 91.38 115 ALA A CA 1
ATOM 882 C C . ALA A 1 115 ? 0.957 -16.638 -2.273 1.00 91.38 115 ALA A C 1
ATOM 884 O O . ALA A 1 115 ? 1.797 -17.371 -2.789 1.00 91.38 115 ALA A O 1
ATOM 885 N N . GLY A 1 116 ? 0.634 -15.453 -2.799 1.00 86.56 116 GLY A N 1
ATOM 886 C CA . GLY A 1 116 ? 1.244 -14.913 -4.012 1.00 86.56 116 GLY A CA 1
ATOM 887 C C . GLY A 1 116 ? 2.751 -14.724 -3.861 1.00 86.56 116 GLY A C 1
ATOM 888 O O . GLY A 1 116 ? 3.507 -15.146 -4.729 1.00 86.56 116 GLY A O 1
ATOM 889 N N . SER A 1 117 ? 3.205 -14.172 -2.733 1.00 85.94 117 SER A N 1
ATOM 890 C CA . SER A 1 117 ? 4.633 -13.998 -2.441 1.00 85.94 117 SER A CA 1
ATOM 891 C C . SER A 1 117 ? 5.356 -15.336 -2.330 1.00 85.94 117 SER A C 1
ATOM 893 O O . SER A 1 117 ? 6.444 -15.473 -2.874 1.00 85.94 117 SER A O 1
ATOM 895 N N . ALA A 1 118 ? 4.755 -16.336 -1.681 1.00 88.44 118 ALA A N 1
ATOM 896 C CA . ALA A 1 118 ? 5.320 -17.678 -1.563 1.00 88.44 118 ALA A CA 1
ATOM 897 C C . ALA A 1 118 ? 5.433 -18.377 -2.927 1.00 88.44 118 ALA A C 1
ATOM 899 O O . ALA A 1 118 ? 6.474 -18.954 -3.226 1.00 88.44 118 ALA A O 1
ATOM 900 N N . VAL A 1 119 ? 4.405 -18.278 -3.779 1.00 86.94 119 VAL A N 1
ATOM 901 C CA . VAL A 1 119 ? 4.429 -18.818 -5.151 1.00 86.94 119 VAL A CA 1
ATOM 902 C C . VAL A 1 119 ? 5.464 -18.090 -6.006 1.00 86.94 119 VAL A C 1
ATOM 904 O O . VAL A 1 119 ? 6.220 -18.732 -6.730 1.00 86.94 119 VAL A O 1
ATOM 907 N N . LEU A 1 120 ? 5.540 -16.760 -5.909 1.00 82.56 120 LEU A N 1
ATOM 908 C CA . LEU A 1 120 ? 6.565 -15.969 -6.591 1.00 82.56 120 LEU A CA 1
ATOM 909 C C . LEU A 1 120 ? 7.971 -16.373 -6.136 1.00 82.56 120 LEU A C 1
ATOM 911 O O . LEU A 1 120 ? 8.855 -16.505 -6.979 1.00 82.56 120 LEU A O 1
ATOM 915 N N . LEU A 1 121 ? 8.178 -16.601 -4.834 1.00 82.50 121 LEU A N 1
ATOM 916 C CA . LEU A 1 121 ? 9.463 -17.037 -4.290 1.00 82.50 121 LEU A CA 1
ATOM 917 C C . LEU A 1 121 ? 9.826 -18.452 -4.740 1.00 82.50 121 LEU A C 1
ATOM 919 O O . LEU A 1 121 ? 10.966 -18.667 -5.129 1.00 82.50 121 LEU A O 1
ATOM 923 N N . ASP A 1 122 ? 8.889 -19.402 -4.711 1.00 83.31 122 ASP A N 1
ATOM 924 C CA . ASP A 1 122 ? 9.133 -20.783 -5.148 1.00 83.31 122 ASP A CA 1
ATOM 925 C C . ASP A 1 122 ? 9.431 -20.828 -6.652 1.00 83.31 122 ASP A C 1
ATOM 927 O O . ASP A 1 122 ? 10.401 -21.457 -7.068 1.00 83.31 122 ASP A O 1
ATOM 931 N N . ASN A 1 123 ? 8.700 -20.055 -7.461 1.00 76.50 123 ASN A N 1
ATOM 932 C CA . ASN A 1 123 ? 8.989 -19.895 -8.885 1.00 76.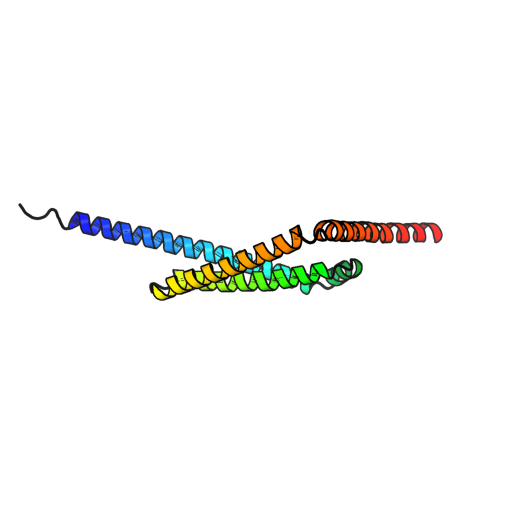50 123 ASN A CA 1
ATOM 933 C C . ASN A 1 123 ? 10.368 -19.253 -9.126 1.00 76.50 123 ASN A C 1
ATOM 935 O O . ASN A 1 123 ? 11.103 -19.678 -10.011 1.00 76.50 123 ASN A O 1
ATOM 939 N N . SER A 1 124 ? 10.749 -18.260 -8.318 1.00 70.81 124 SER A N 1
ATOM 940 C CA . SER A 1 124 ? 12.049 -17.582 -8.419 1.00 70.81 124 SER A CA 1
ATOM 941 C C . SER A 1 124 ? 13.221 -18.438 -7.910 1.00 70.81 124 SER A C 1
ATOM 943 O O . SER A 1 124 ? 14.327 -18.362 -8.441 1.00 70.81 124 SER A O 1
ATOM 945 N N . ALA A 1 125 ? 12.987 -19.294 -6.910 1.00 70.31 125 ALA A N 1
ATOM 946 C CA . ALA A 1 125 ? 13.984 -20.200 -6.344 1.00 70.31 125 ALA A CA 1
ATOM 947 C C . ALA A 1 125 ? 14.176 -21.473 -7.185 1.00 70.31 125 ALA A C 1
ATOM 949 O O . ALA A 1 125 ? 15.293 -21.983 -7.268 1.00 70.31 125 ALA A O 1
ATOM 950 N N . ARG A 1 126 ? 13.111 -21.988 -7.815 1.00 60.44 126 ARG A N 1
ATOM 951 C CA . ARG A 1 126 ? 13.166 -23.177 -8.683 1.00 60.44 126 ARG A CA 1
ATOM 952 C C . ARG A 1 126 ? 13.616 -22.863 -10.105 1.00 60.44 126 ARG A C 1
ATOM 954 O O . ARG A 1 126 ? 14.280 -23.696 -10.714 1.00 60.44 126 ARG A O 1
ATOM 961 N N . ASP A 1 127 ? 13.280 -21.687 -10.628 1.00 58.69 127 ASP A N 1
ATOM 962 C CA . ASP A 1 127 ? 13.630 -21.257 -11.981 1.00 58.69 127 ASP A CA 1
ATOM 963 C C . ASP A 1 127 ? 14.653 -20.110 -11.868 1.00 58.69 127 ASP A C 1
ATOM 965 O O . ASP A 1 127 ? 14.301 -18.945 -11.687 1.00 58.69 127 ASP A O 1
ATOM 969 N N . SER A 1 128 ? 15.954 -20.420 -11.953 1.00 56.72 128 SER A N 1
ATOM 970 C CA . SER A 1 128 ? 17.087 -19.482 -11.763 1.00 56.72 128 SER A CA 1
ATOM 971 C C . SER A 1 128 ? 17.175 -18.346 -12.809 1.00 56.72 128 SER A C 1
ATOM 973 O O . SER A 1 128 ? 18.227 -17.734 -12.996 1.00 56.72 128 SER A O 1
ATOM 975 N N . LYS A 1 129 ? 16.084 -18.057 -13.523 1.00 57.38 129 LYS A N 1
ATOM 976 C CA . LYS A 1 129 ? 15.990 -17.139 -14.664 1.00 57.38 129 LYS A CA 1
ATOM 977 C C . LYS A 1 129 ? 15.908 -15.663 -14.277 1.00 57.38 129 LYS A C 1
ATOM 979 O O . LYS A 1 129 ? 16.178 -14.817 -15.124 1.00 57.38 129 LYS A O 1
ATOM 984 N N . PHE A 1 130 ? 15.608 -15.328 -13.022 1.00 58.09 130 PHE A N 1
ATOM 985 C CA . PHE A 1 130 ? 15.505 -13.925 -12.592 1.00 58.09 130 PHE A CA 1
ATOM 986 C C . PHE A 1 130 ? 16.849 -13.179 -12.616 1.00 58.09 130 PHE A C 1
ATOM 988 O O . PHE A 1 130 ? 16.906 -12.027 -13.039 1.00 58.09 130 PHE A O 1
ATOM 995 N N . GLN A 1 131 ? 17.948 -13.830 -12.228 1.00 57.19 131 GLN A N 1
ATOM 996 C CA . GLN A 1 131 ? 19.282 -13.219 -12.249 1.00 57.19 131 GLN A CA 1
ATOM 997 C C . GLN A 1 131 ? 19.810 -12.892 -13.660 1.00 57.19 131 GLN A C 1
ATOM 999 O O . GLN A 1 131 ? 20.280 -11.767 -13.856 1.00 57.19 131 GLN A O 1
ATOM 1004 N N . PRO A 1 132 ? 19.764 -13.818 -14.643 1.00 62.69 132 PRO A N 1
ATOM 1005 C CA . PRO A 1 132 ? 20.197 -13.509 -16.000 1.00 62.69 132 PRO A CA 1
ATOM 1006 C C . PRO A 1 132 ? 19.267 -12.495 -16.667 1.00 62.69 132 PRO A C 1
ATOM 1008 O O . PRO A 1 132 ? 19.776 -11.576 -17.282 1.00 62.69 132 PRO A O 1
ATOM 1011 N N . VAL A 1 133 ? 17.942 -12.552 -16.471 1.00 68.44 133 VAL A N 1
ATOM 1012 C CA . VAL A 1 133 ? 17.005 -11.579 -17.072 1.00 68.44 133 VAL A CA 1
ATOM 1013 C C . VAL A 1 133 ? 17.282 -10.145 -16.617 1.00 68.44 133 VAL A C 1
ATOM 1015 O O . VAL A 1 133 ? 17.396 -9.259 -17.458 1.00 68.44 133 VAL A O 1
ATOM 1018 N N . VAL A 1 134 ? 17.457 -9.901 -15.312 1.00 68.50 134 VAL A N 1
ATOM 1019 C CA . VAL A 1 134 ? 17.757 -8.547 -14.805 1.00 68.50 134 VAL A CA 1
ATOM 1020 C C . VAL A 1 134 ? 19.118 -8.059 -15.313 1.00 68.50 134 VAL A C 1
ATOM 1022 O O . VAL A 1 134 ? 19.259 -6.896 -15.696 1.00 68.50 134 VAL A O 1
ATOM 1025 N N . ARG A 1 135 ? 20.115 -8.953 -15.367 1.00 71.25 135 ARG A N 1
ATOM 1026 C CA . ARG A 1 135 ? 21.450 -8.645 -15.895 1.00 71.25 135 ARG A CA 1
ATOM 1027 C C . ARG A 1 135 ? 21.413 -8.335 -17.391 1.00 71.25 135 ARG A C 1
ATOM 1029 O O . ARG A 1 135 ? 22.062 -7.383 -17.811 1.00 71.25 135 ARG A O 1
ATOM 1036 N N . GLU A 1 136 ? 20.667 -9.100 -18.180 1.00 73.75 136 GLU A N 1
ATOM 1037 C CA . GLU A 1 136 ? 20.528 -8.893 -19.621 1.00 73.75 136 GLU A CA 1
ATOM 1038 C C . GLU A 1 136 ? 19.790 -7.585 -19.905 1.00 73.75 136 GLU A C 1
ATOM 1040 O O . GLU A 1 136 ? 20.248 -6.808 -20.736 1.00 73.75 136 GLU A O 1
ATOM 1045 N N . SER A 1 137 ? 18.715 -7.282 -19.167 1.00 71.56 137 SER A N 1
ATOM 1046 C CA . SER A 1 137 ? 18.002 -6.006 -19.294 1.00 71.56 137 SER A CA 1
ATOM 1047 C C . SER A 1 137 ? 18.904 -4.811 -18.969 1.00 71.56 137 SER A C 1
ATOM 1049 O O . SER A 1 137 ? 18.932 -3.848 -19.732 1.00 71.56 137 SER A O 1
ATOM 1051 N N . MET A 1 138 ? 19.705 -4.881 -17.897 1.00 65.50 138 MET A N 1
ATOM 1052 C CA . MET A 1 138 ? 20.706 -3.846 -17.594 1.00 65.50 138 MET A CA 1
ATOM 1053 C C . MET A 1 138 ? 21.810 -3.767 -18.655 1.00 65.50 138 MET A C 1
ATOM 1055 O O . MET A 1 138 ? 22.262 -2.678 -18.999 1.00 65.50 138 MET A O 1
ATOM 1059 N N . ARG A 1 139 ? 22.256 -4.903 -19.197 1.00 74.50 139 ARG A N 1
ATOM 1060 C CA . ARG A 1 139 ? 23.304 -4.928 -20.223 1.00 74.50 139 ARG A CA 1
ATOM 1061 C C . ARG A 1 139 ? 22.812 -4.351 -21.547 1.00 74.50 139 ARG A C 1
ATOM 1063 O O . ARG A 1 139 ? 23.564 -3.633 -22.196 1.00 74.50 139 ARG A O 1
ATOM 1070 N N . GLN A 1 140 ? 21.571 -4.632 -21.933 1.00 71.31 140 GLN A N 1
ATOM 1071 C CA . GLN A 1 140 ? 20.965 -4.059 -23.131 1.00 71.31 140 GLN A CA 1
ATOM 1072 C C . GLN A 1 140 ? 20.751 -2.554 -22.990 1.00 71.31 140 GLN A C 1
ATOM 1074 O O . GLN A 1 140 ? 21.079 -1.826 -23.916 1.00 71.31 140 GLN A O 1
ATOM 1079 N N . LEU A 1 141 ? 20.330 -2.085 -21.813 1.00 73.06 141 LEU A N 1
ATOM 1080 C CA . LEU A 1 141 ? 20.311 -0.663 -21.456 1.00 73.06 141 LEU A CA 1
ATOM 1081 C C . LEU A 1 141 ? 21.645 0.035 -21.698 1.00 73.06 141 LEU A C 1
ATOM 1083 O O . LEU A 1 141 ? 21.697 1.051 -22.386 1.00 73.06 141 LEU A O 1
ATOM 1087 N N . ILE A 1 142 ? 22.721 -0.533 -21.157 1.00 72.75 142 ILE A N 1
ATOM 1088 C CA . ILE A 1 142 ? 24.059 0.048 -21.273 1.00 72.75 142 ILE A CA 1
ATOM 1089 C C . ILE A 1 142 ? 24.543 0.002 -22.723 1.00 72.75 142 ILE A C 1
ATOM 1091 O O . ILE A 1 142 ? 25.057 1.000 -23.220 1.00 72.75 142 ILE A O 1
ATOM 1095 N N . MET A 1 143 ? 24.361 -1.124 -23.422 1.00 68.88 143 MET A N 1
ATOM 1096 C CA . MET A 1 143 ? 24.811 -1.241 -24.811 1.00 68.88 143 MET A CA 1
ATOM 1097 C C . MET A 1 143 ? 24.050 -0.311 -25.752 1.00 68.88 143 MET A C 1
ATOM 1099 O O . MET A 1 143 ? 24.679 0.268 -26.632 1.00 68.88 143 MET A O 1
ATOM 1103 N N . ASN A 1 144 ? 22.738 -0.143 -25.573 1.00 73.00 144 ASN A N 1
ATOM 1104 C CA . ASN A 1 144 ? 21.955 0.721 -26.451 1.00 73.00 144 ASN A CA 1
ATOM 1105 C C . ASN A 1 144 ? 22.255 2.204 -26.196 1.00 73.00 144 ASN A C 1
ATOM 1107 O O . ASN A 1 144 ? 22.473 2.947 -27.145 1.00 73.00 144 ASN A O 1
ATOM 1111 N N . ALA A 1 145 ? 22.388 2.607 -24.926 1.00 67.19 145 ALA A N 1
ATOM 1112 C CA . ALA A 1 145 ? 22.791 3.967 -24.569 1.00 67.19 145 ALA A CA 1
ATOM 1113 C C . ALA A 1 145 ? 24.193 4.323 -25.101 1.00 67.19 145 ALA A C 1
ATOM 1115 O O . ALA A 1 145 ? 24.397 5.418 -25.611 1.00 67.19 145 ALA A O 1
ATOM 1116 N N . GLN A 1 146 ? 25.153 3.390 -25.039 1.00 68.00 146 GLN A N 1
ATOM 1117 C CA . GLN A 1 146 ? 26.487 3.615 -25.605 1.00 68.00 146 GLN A CA 1
ATOM 1118 C C . GLN A 1 146 ? 26.475 3.667 -27.138 1.00 68.00 146 GLN A C 1
ATOM 1120 O O . GLN A 1 146 ? 27.232 4.427 -27.731 1.00 68.00 146 GLN A O 1
ATOM 1125 N N . TYR A 1 147 ? 25.654 2.855 -27.804 1.00 66.75 147 TYR A N 1
ATOM 1126 C CA . TYR A 1 147 ? 25.682 2.737 -29.262 1.00 66.75 147 TYR A CA 1
ATOM 1127 C C . TYR A 1 147 ? 25.206 4.006 -29.987 1.00 66.75 147 TYR A C 1
ATOM 1129 O O . TYR A 1 147 ? 25.800 4.372 -31.007 1.00 66.75 147 TYR A O 1
ATOM 1137 N N . ASP A 1 148 ? 24.201 4.700 -29.446 1.00 64.31 148 ASP A N 1
ATOM 1138 C CA . ASP A 1 148 ? 23.734 5.981 -29.993 1.00 64.31 148 ASP A CA 1
ATOM 1139 C C . ASP A 1 148 ? 24.779 7.099 -29.824 1.00 64.31 148 ASP A C 1
ATOM 1141 O O . ASP A 1 148 ? 25.024 7.857 -30.767 1.00 64.31 148 ASP A O 1
ATOM 1145 N N . ASP A 1 149 ? 25.493 7.135 -28.692 1.00 65.75 149 ASP A N 1
ATOM 1146 C CA . ASP A 1 149 ? 26.537 8.136 -28.431 1.00 65.75 149 ASP A CA 1
ATOM 1147 C C . ASP A 1 149 ? 27.732 8.021 -29.398 1.00 65.75 149 ASP A C 1
ATOM 1149 O O . ASP A 1 149 ? 28.290 9.029 -29.838 1.00 65.75 149 ASP A O 1
ATOM 1153 N N . TYR A 1 150 ? 28.148 6.813 -29.795 1.00 62.56 150 TYR A N 1
ATOM 1154 C CA . TYR A 1 150 ? 29.289 6.668 -30.715 1.00 62.56 150 TYR A CA 1
ATOM 1155 C C . TYR A 1 150 ? 28.919 6.904 -32.178 1.00 62.56 150 TYR A C 1
ATOM 1157 O O . TYR A 1 150 ? 29.755 7.392 -32.940 1.00 62.56 150 TYR A O 1
ATOM 1165 N N . LYS A 1 151 ? 27.684 6.585 -32.588 1.00 63.72 151 LYS A N 1
ATOM 1166 C CA . LYS A 1 151 ? 27.239 6.788 -33.974 1.00 63.72 151 LYS A CA 1
ATOM 1167 C C . LYS A 1 151 ? 27.126 8.262 -34.337 1.00 63.72 151 LYS A C 1
ATOM 1169 O O . LYS A 1 151 ? 27.584 8.639 -35.413 1.00 63.72 151 LYS A O 1
ATOM 1174 N N . TYR A 1 152 ? 26.595 9.084 -33.436 1.00 63.75 152 TYR A N 1
ATOM 1175 C CA . TYR A 1 152 ? 26.467 10.522 -33.668 1.00 63.75 152 TYR A CA 1
ATOM 1176 C C . TYR A 1 152 ? 27.840 11.212 -33.744 1.00 63.75 152 TYR A C 1
ATOM 1178 O O . TYR A 1 152 ? 28.102 12.008 -34.644 1.00 63.75 152 TYR A O 1
ATOM 1186 N N . ASN A 1 153 ? 28.766 10.821 -32.861 1.00 62.69 153 ASN A N 1
ATOM 1187 C CA . ASN A 1 153 ? 30.131 11.352 -32.849 1.00 62.69 153 ASN A CA 1
ATOM 1188 C C . ASN A 1 153 ? 30.963 10.918 -34.071 1.00 62.69 153 ASN A C 1
ATOM 1190 O O . ASN A 1 153 ? 31.767 11.698 -34.574 1.00 62.69 153 ASN A O 1
ATOM 1194 N N . LEU A 1 154 ? 30.772 9.696 -34.578 1.00 63.09 154 LEU A N 1
ATOM 1195 C CA . LEU A 1 154 ? 31.480 9.215 -35.770 1.00 63.09 154 LEU A CA 1
ATOM 1196 C C . LEU A 1 154 ? 30.971 9.854 -37.066 1.00 63.09 154 LEU A C 1
ATOM 1198 O O . LEU A 1 154 ? 31.781 10.129 -37.948 1.00 63.09 154 LEU A O 1
ATOM 1202 N N . GLN A 1 155 ? 29.668 10.127 -37.178 1.00 62.50 155 GLN A N 1
ATOM 1203 C CA . GLN A 1 155 ? 29.106 10.829 -38.337 1.00 62.50 155 GLN A CA 1
ATOM 1204 C C . GLN A 1 155 ? 29.594 12.279 -38.411 1.00 62.50 155 GLN A C 1
ATOM 1206 O O . GLN A 1 155 ? 29.968 12.739 -39.485 1.00 62.50 155 GLN A O 1
ATOM 1211 N N . LEU A 1 156 ? 29.722 12.954 -37.264 1.00 65.56 156 LEU A N 1
ATOM 1212 C CA . LEU A 1 156 ? 30.262 14.314 -37.199 1.00 65.56 156 LEU A CA 1
ATOM 1213 C C . LEU A 1 156 ? 31.744 14.400 -37.619 1.00 65.56 156 LEU A C 1
ATOM 1215 O O . LEU A 1 156 ? 32.176 15.419 -38.143 1.00 65.56 156 LEU A O 1
ATOM 1219 N N . ILE A 1 157 ? 32.524 13.333 -37.398 1.00 65.50 157 ILE A N 1
ATOM 1220 C CA . ILE A 1 157 ? 33.941 13.245 -37.805 1.00 65.50 157 ILE A CA 1
ATOM 1221 C C . ILE A 1 157 ? 34.085 12.852 -39.285 1.00 65.50 157 ILE A C 1
ATOM 1223 O O . ILE A 1 157 ? 35.110 13.139 -39.894 1.00 65.50 157 ILE A O 1
ATOM 1227 N N . GLN A 1 158 ? 33.089 12.183 -39.869 1.00 65.00 158 GLN A N 1
ATOM 1228 C CA . GLN A 1 158 ? 33.108 11.794 -41.284 1.00 65.00 158 GLN A CA 1
ATOM 1229 C C . GLN A 1 158 ? 32.511 12.857 -42.219 1.00 65.00 158 GLN A C 1
ATOM 1231 O O . GLN A 1 158 ? 32.803 12.824 -43.412 1.00 65.00 158 GLN A O 1
ATOM 1236 N N . GLU A 1 159 ? 31.709 13.790 -41.698 1.00 59.75 159 GLU A N 1
ATOM 1237 C CA . GLU A 1 159 ? 31.141 14.917 -42.455 1.00 59.75 159 GLU A CA 1
ATOM 1238 C C . GLU A 1 159 ? 31.897 16.254 -42.276 1.00 59.75 159 GLU A C 1
ATOM 1240 O O . GLU A 1 159 ? 31.531 17.236 -42.924 1.00 59.75 159 GLU A O 1
ATOM 1245 N N . GLY A 1 160 ? 32.937 16.307 -41.431 1.00 49.31 160 GLY A N 1
ATOM 1246 C CA . GLY A 1 160 ? 33.821 17.473 -41.240 1.00 49.31 160 GLY A CA 1
ATOM 1247 C C . GLY A 1 160 ? 35.150 17.348 -41.975 1.00 49.31 160 GLY A C 1
ATOM 1248 O O . GLY A 1 160 ? 35.610 18.379 -42.517 1.00 49.31 160 GLY A O 1
#